Protein AF-A0A7C2IKL0-F1 (afdb_monomer)

pLDDT: mean 90.87, std 11.59, range [40.78, 97.94]

Sequence (110 aa):
MGITARGFAWQYFGGQRLDLFTTRAGEERTLLPLAERLLIEAERRAGLQLSSRVRLRVYPSVAAFRDATGEPGWVAASTAGGTIRLQPPEMLRSAGALEATLLHELVHAV

Structure (mmCIF, N/CA/C/O backbone):
data_AF-A0A7C2IKL0-F1
#
_entry.id   AF-A0A7C2IKL0-F1
#
loop_
_atom_site.group_PDB
_atom_site.id
_atom_site.type_symbol
_atom_site.label_atom_id
_atom_site.label_alt_id
_atom_site.label_comp_id
_atom_site.label_asym_id
_atom_site.label_entity_id
_atom_site.label_seq_id
_atom_site.pdbx_PDB_ins_code
_atom_site.Cartn_x
_atom_site.Cartn_y
_atom_site.Cartn_z
_atom_site.occupancy
_atom_site.B_iso_or_equiv
_atom_site.auth_seq_id
_atom_site.auth_comp_id
_atom_site.auth_asym_id
_atom_site.auth_atom_id
_atom_site.pdbx_PDB_model_num
ATOM 1 N N . MET A 1 1 ? 10.536 -22.440 0.672 1.00 42.66 1 MET A N 1
ATOM 2 C CA . MET A 1 1 ? 10.373 -21.272 -0.222 1.00 42.66 1 MET A CA 1
ATOM 3 C C . MET A 1 1 ? 9.061 -21.448 -0.975 1.00 42.66 1 MET A C 1
ATOM 5 O O . MET A 1 1 ? 8.989 -22.284 -1.863 1.00 42.66 1 MET A O 1
ATOM 9 N N . GLY A 1 2 ? 7.987 -20.805 -0.511 1.00 40.78 2 GLY A N 1
ATOM 10 C CA . GLY A 1 2 ? 6.623 -21.071 -0.979 1.00 40.78 2 GLY A CA 1
ATOM 11 C C . GLY A 1 2 ? 6.246 -20.207 -2.178 1.00 40.78 2 GLY A C 1
ATOM 12 O O . GLY A 1 2 ? 5.947 -19.027 -2.016 1.00 40.78 2 GLY A O 1
ATOM 13 N N . ILE A 1 3 ? 6.234 -20.805 -3.368 1.00 50.56 3 ILE A N 1
ATOM 14 C CA . ILE A 1 3 ? 5.625 -20.221 -4.565 1.00 50.56 3 ILE A CA 1
ATOM 15 C C . ILE A 1 3 ? 4.107 -20.264 -4.345 1.00 50.56 3 ILE A C 1
ATOM 17 O O . ILE A 1 3 ? 3.482 -21.300 -4.545 1.00 50.56 3 ILE A O 1
ATOM 21 N N . THR A 1 4 ? 3.499 -19.172 -3.878 1.00 46.53 4 THR A N 1
ATOM 22 C CA . THR A 1 4 ? 2.031 -19.080 -3.820 1.00 46.53 4 THR A CA 1
ATOM 23 C C . THR A 1 4 ? 1.516 -18.416 -5.093 1.00 46.53 4 THR A C 1
ATOM 25 O O . THR A 1 4 ? 1.921 -17.310 -5.441 1.00 46.53 4 THR A O 1
ATOM 28 N N . ALA A 1 5 ? 0.693 -19.183 -5.815 1.00 41.09 5 ALA A N 1
ATOM 29 C CA . ALA A 1 5 ? -0.153 -18.874 -6.969 1.00 41.09 5 ALA A CA 1
ATOM 30 C C . ALA A 1 5 ? -0.023 -17.464 -7.583 1.00 41.09 5 ALA A C 1
ATOM 32 O O . ALA A 1 5 ? -0.923 -16.638 -7.448 1.00 41.09 5 ALA A O 1
ATOM 33 N N . ARG A 1 6 ? 1.114 -17.229 -8.254 1.00 57.84 6 ARG A N 1
ATOM 34 C CA . ARG A 1 6 ? 1.382 -16.368 -9.430 1.00 57.84 6 ARG A CA 1
ATOM 35 C C . ARG A 1 6 ? 2.843 -15.936 -9.374 1.00 57.84 6 ARG A C 1
ATOM 37 O O . ARG A 1 6 ? 3.130 -14.867 -8.860 1.00 57.84 6 ARG A O 1
ATOM 44 N N . GLY A 1 7 ? 3.744 -16.808 -9.833 1.00 70.75 7 GLY A N 1
ATOM 45 C CA . GLY A 1 7 ? 5.060 -16.520 -10.441 1.00 70.75 7 GLY A CA 1
ATOM 46 C C . GLY A 1 7 ? 6.070 -15.547 -9.806 1.00 70.75 7 GLY A C 1
ATOM 47 O O . GLY A 1 7 ? 7.161 -15.409 -10.343 1.00 70.75 7 GLY A O 1
ATOM 48 N N . PHE A 1 8 ? 5.765 -14.863 -8.711 1.00 80.00 8 PHE A N 1
ATOM 49 C CA . PHE A 1 8 ? 6.575 -13.773 -8.188 1.00 80.00 8 PHE A CA 1
ATOM 50 C C . PHE A 1 8 ? 7.460 -14.267 -7.046 1.00 80.00 8 PHE A C 1
ATOM 52 O O . PHE A 1 8 ? 6.981 -14.875 -6.084 1.00 80.00 8 PHE A O 1
ATOM 59 N N . ALA A 1 9 ? 8.757 -13.971 -7.139 1.00 87.44 9 ALA A N 1
ATOM 60 C CA . ALA A 1 9 ? 9.731 -14.209 -6.080 1.00 87.44 9 ALA A CA 1
ATOM 61 C C . ALA A 1 9 ? 9.555 -13.167 -4.963 1.00 87.44 9 ALA A C 1
ATOM 63 O O . ALA A 1 9 ? 10.326 -12.216 -4.844 1.00 87.44 9 ALA A O 1
ATOM 64 N N . TRP A 1 10 ? 8.483 -13.319 -4.185 1.00 92.25 10 TRP A N 1
ATOM 65 C CA . TRP A 1 10 ? 8.177 -12.434 -3.067 1.00 92.25 10 TRP A CA 1
ATOM 66 C C . TRP A 1 10 ? 9.284 -12.475 -2.018 1.00 92.25 10 TRP A C 1
ATOM 68 O O . TRP A 1 10 ? 9.681 -13.536 -1.537 1.00 92.25 10 TRP A O 1
ATOM 78 N N . GLN A 1 11 ? 9.722 -11.292 -1.628 1.00 94.38 11 GLN A N 1
ATOM 79 C CA . GLN A 1 11 ? 10.598 -11.029 -0.505 1.00 94.38 11 GLN A CA 1
ATOM 80 C C . GLN A 1 11 ? 9.772 -10.401 0.612 1.00 94.38 11 GLN A C 1
ATOM 82 O O . GLN A 1 11 ? 8.859 -9.613 0.355 1.00 94.38 11 GLN A O 1
ATOM 87 N N . TYR A 1 12 ? 10.094 -10.778 1.843 1.00 95.19 12 TYR A N 1
ATOM 88 C CA . TYR A 1 12 ? 9.394 -10.353 3.046 1.00 95.19 12 TYR A CA 1
ATOM 89 C C . TYR A 1 12 ? 10.322 -9.522 3.929 1.00 95.19 12 TYR A C 1
ATOM 91 O O . TYR A 1 12 ? 11.451 -9.930 4.204 1.00 95.19 12 TYR A O 1
ATOM 99 N N . PHE A 1 13 ? 9.812 -8.394 4.415 1.00 95.81 13 PHE A N 1
ATOM 100 C CA . PHE A 1 13 ? 10.484 -7.542 5.386 1.00 95.81 13 PHE A CA 1
ATOM 101 C C . PHE A 1 13 ? 9.494 -7.171 6.491 1.00 95.81 13 PHE A C 1
ATOM 103 O O . PHE A 1 13 ? 8.498 -6.498 6.233 1.00 95.81 13 PHE A O 1
ATOM 110 N N . GLY A 1 14 ? 9.765 -7.609 7.719 1.00 95.38 14 GLY A N 1
ATOM 111 C CA . GLY A 1 14 ? 8.957 -7.246 8.882 1.00 95.38 14 GLY A CA 1
ATOM 112 C C . GLY A 1 14 ? 9.378 -5.895 9.461 1.00 95.38 14 GLY A C 1
ATOM 113 O O . GLY A 1 14 ? 10.570 -5.653 9.654 1.00 95.38 14 GLY A O 1
ATOM 114 N N . GLY A 1 15 ? 8.405 -5.032 9.740 1.00 93.25 15 GLY A N 1
ATOM 115 C CA . GLY A 1 15 ? 8.553 -3.816 10.541 1.00 93.25 15 GLY A CA 1
ATOM 116 C C . GLY A 1 15 ? 8.115 -4.016 11.996 1.00 93.25 15 GLY A C 1
ATOM 117 O O . GLY A 1 15 ? 7.925 -5.136 12.471 1.00 93.25 15 GLY A O 1
ATOM 118 N N . GLN A 1 16 ? 7.897 -2.926 12.717 1.00 92.44 16 GLN A N 1
ATOM 119 C CA . GLN A 1 16 ? 7.269 -2.912 14.035 1.00 92.44 16 GLN A CA 1
ATOM 120 C C . GLN A 1 16 ? 5.770 -3.202 13.968 1.00 92.44 16 GLN A C 1
ATOM 122 O O . GLN A 1 16 ? 5.283 -4.003 14.763 1.00 92.44 16 GLN A O 1
ATOM 127 N N . ARG A 1 17 ? 5.037 -2.591 13.028 1.00 94.69 17 ARG A N 1
ATOM 128 C CA . ARG A 1 17 ? 3.564 -2.732 12.914 1.00 94.69 17 ARG A CA 1
ATOM 129 C C . ARG A 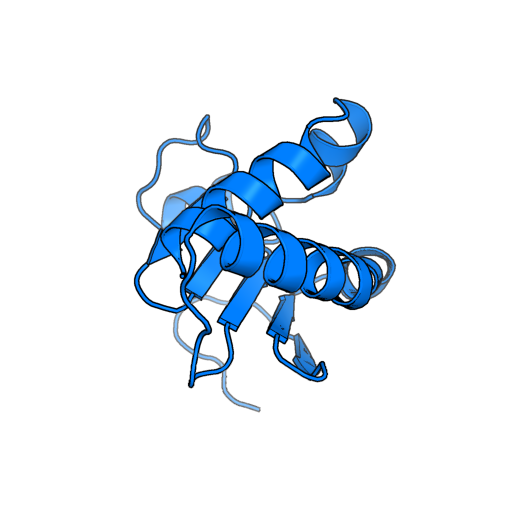1 17 ? 3.071 -3.039 11.503 1.00 94.69 17 ARG A C 1
ATOM 131 O O . ARG A 1 17 ? 1.905 -3.388 11.323 1.00 94.69 17 ARG A O 1
ATOM 138 N N . LEU A 1 18 ? 3.965 -2.949 10.525 1.00 95.81 18 LEU A N 1
ATOM 139 C CA . LEU A 1 18 ? 3.704 -3.253 9.127 1.00 95.81 18 LEU A CA 1
ATOM 140 C C . LEU A 1 18 ? 4.636 -4.347 8.619 1.00 95.81 18 LEU A C 1
ATOM 142 O O . LEU A 1 18 ? 5.798 -4.415 9.010 1.00 95.81 18 LEU A O 1
ATOM 146 N N . ASP A 1 19 ? 4.134 -5.162 7.702 1.00 96.81 19 ASP A N 1
ATOM 147 C CA . ASP A 1 19 ? 4.909 -6.161 6.973 1.00 96.81 19 ASP A CA 1
ATOM 148 C C . ASP A 1 19 ? 4.933 -5.819 5.487 1.00 96.81 19 ASP A C 1
ATOM 150 O O . ASP A 1 19 ? 3.879 -5.639 4.879 1.00 96.81 19 ASP A O 1
ATOM 154 N N . LEU A 1 20 ? 6.119 -5.770 4.884 1.00 97.06 20 LEU A N 1
ATOM 155 C CA . LEU A 1 20 ? 6.299 -5.498 3.461 1.00 97.06 20 LEU A CA 1
ATOM 156 C C . LEU A 1 20 ? 6.542 -6.792 2.683 1.00 97.06 20 LEU A C 1
ATOM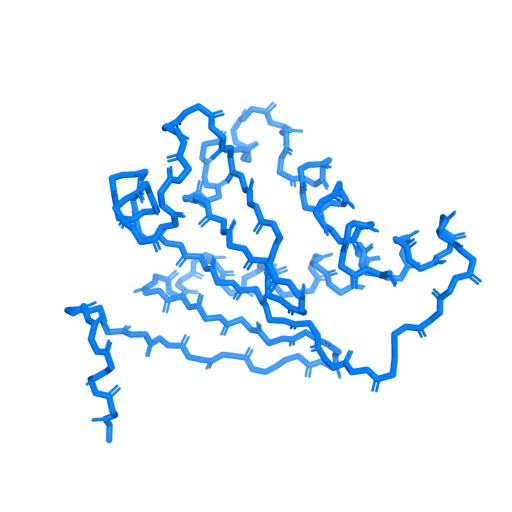 158 O O . LEU A 1 20 ? 7.438 -7.573 3.001 1.00 97.06 20 LEU A O 1
ATOM 162 N N . PHE A 1 21 ? 5.782 -6.959 1.605 1.00 96.62 21 PHE A N 1
ATOM 163 C CA . PHE A 1 21 ? 5.960 -7.982 0.583 1.00 96.62 21 PHE A CA 1
ATOM 164 C C . PHE A 1 21 ? 6.261 -7.296 -0.749 1.00 96.62 21 PHE A C 1
ATOM 166 O O . PHE A 1 21 ? 5.441 -6.535 -1.255 1.00 96.62 21 PHE A O 1
ATOM 173 N N . THR A 1 22 ? 7.422 -7.573 -1.329 1.00 95.06 22 THR A N 1
ATOM 174 C CA . THR A 1 22 ? 7.912 -6.935 -2.564 1.00 95.06 22 THR A CA 1
ATOM 175 C C . THR A 1 22 ? 8.683 -7.945 -3.409 1.00 95.06 22 THR A C 1
ATOM 177 O O . THR A 1 22 ? 9.197 -8.923 -2.879 1.00 95.06 22 THR A O 1
ATOM 180 N N . THR A 1 23 ? 8.801 -7.729 -4.717 1.00 91.06 23 THR A N 1
ATOM 181 C CA . THR A 1 23 ? 9.737 -8.475 -5.577 1.00 91.06 23 THR A CA 1
ATOM 182 C C . THR A 1 23 ? 11.020 -7.695 -5.900 1.00 91.06 23 THR A C 1
ATOM 184 O O . THR A 1 23 ? 11.930 -8.260 -6.501 1.00 91.06 23 THR A O 1
ATOM 187 N N . ARG A 1 24 ? 11.108 -6.406 -5.535 1.00 88.69 24 ARG A N 1
ATOM 188 C CA . ARG A 1 24 ? 12.219 -5.484 -5.843 1.00 88.69 24 ARG A CA 1
ATOM 189 C C . ARG A 1 24 ? 12.691 -4.755 -4.580 1.00 88.69 24 ARG A C 1
ATOM 191 O O . ARG A 1 24 ? 12.477 -3.560 -4.404 1.00 88.69 24 ARG A O 1
ATOM 198 N N . ALA A 1 25 ? 13.370 -5.470 -3.688 1.00 81.12 25 ALA A N 1
ATOM 199 C CA . ALA A 1 25 ? 13.703 -4.931 -2.370 1.00 81.12 25 ALA A CA 1
ATOM 200 C C . ALA A 1 25 ? 14.644 -3.718 -2.339 1.00 81.12 25 ALA A C 1
ATOM 202 O O . ALA A 1 25 ? 14.637 -3.020 -1.329 1.00 81.12 25 ALA A O 1
ATOM 203 N N . GLY A 1 26 ? 15.436 -3.470 -3.392 1.00 84.69 26 GLY A N 1
ATOM 204 C CA . GLY A 1 26 ? 16.477 -2.433 -3.406 1.00 84.69 26 GLY A CA 1
ATOM 205 C C . GLY A 1 26 ? 15.983 -1.081 -2.888 1.00 84.69 26 GLY A C 1
ATOM 206 O O . GLY A 1 26 ? 16.430 -0.619 -1.842 1.00 84.69 26 GLY A O 1
ATOM 207 N N . GLU A 1 27 ? 15.008 -0.489 -3.574 1.00 83.06 27 GLU A N 1
ATOM 208 C CA . GLU A 1 27 ? 14.401 0.777 -3.147 1.00 83.06 27 GLU A CA 1
ATOM 209 C C . GLU A 1 27 ? 13.123 0.568 -2.337 1.00 83.06 27 GLU A C 1
ATOM 211 O O . GLU A 1 27 ? 12.840 1.332 -1.414 1.00 83.06 27 GLU A O 1
ATOM 216 N N . GLU A 1 28 ? 12.340 -0.470 -2.641 1.00 91.62 28 GLU A N 1
ATOM 217 C CA . GLU A 1 28 ? 11.009 -0.641 -2.050 1.00 91.62 28 GLU A CA 1
ATOM 218 C C . GLU A 1 28 ? 11.066 -0.937 -0.547 1.00 91.62 28 GLU A C 1
ATOM 220 O O . GLU A 1 28 ? 10.127 -0.608 0.174 1.00 91.62 28 GLU A O 1
ATOM 225 N N . ARG A 1 29 ? 12.190 -1.453 -0.024 1.00 91.56 29 ARG A N 1
ATOM 226 C CA . ARG A 1 29 ? 12.383 -1.629 1.425 1.00 91.56 29 ARG A CA 1
ATOM 227 C C . ARG A 1 29 ? 12.301 -0.310 2.201 1.00 91.56 29 ARG A C 1
ATOM 229 O O . ARG A 1 29 ? 11.895 -0.314 3.361 1.00 91.56 29 ARG A O 1
ATOM 236 N N . THR A 1 30 ? 12.631 0.818 1.571 1.00 91.12 30 THR A N 1
ATOM 237 C CA . THR A 1 30 ? 12.529 2.152 2.193 1.00 91.12 30 THR A CA 1
ATOM 238 C C . THR A 1 30 ? 11.083 2.580 2.462 1.00 91.12 30 THR A C 1
ATOM 240 O O . THR A 1 30 ? 10.857 3.499 3.248 1.00 91.12 30 THR A O 1
ATOM 243 N N . LEU A 1 31 ? 10.094 1.890 1.878 1.00 93.75 31 LEU A N 1
ATOM 244 C CA . LEU A 1 31 ? 8.679 2.145 2.141 1.00 93.75 31 LEU A CA 1
ATOM 245 C C . LEU A 1 31 ? 8.260 1.764 3.557 1.00 93.75 31 LEU A C 1
ATOM 247 O O . LEU A 1 31 ? 7.320 2.361 4.064 1.00 93.75 31 LEU A O 1
ATOM 251 N N . LEU A 1 32 ? 8.932 0.803 4.201 1.00 94.69 32 LEU A N 1
ATOM 252 C CA . LEU A 1 32 ? 8.571 0.360 5.550 1.00 94.69 32 LEU A CA 1
ATOM 253 C C . LEU A 1 32 ? 8.559 1.506 6.574 1.00 94.69 32 LEU A C 1
ATOM 255 O O . LEU A 1 32 ? 7.491 1.781 7.116 1.00 94.69 32 LEU A O 1
ATOM 259 N N . PRO A 1 33 ? 9.676 2.222 6.822 1.00 95.56 33 PRO A N 1
ATOM 260 C CA . PRO A 1 33 ? 9.680 3.303 7.807 1.00 95.56 33 PRO A CA 1
ATOM 261 C C . PRO A 1 33 ? 8.716 4.438 7.440 1.00 95.56 33 PRO A C 1
ATOM 263 O O . PRO A 1 33 ? 8.146 5.072 8.324 1.00 95.56 33 PRO A O 1
ATOM 266 N N . LEU A 1 34 ? 8.498 4.698 6.146 1.00 95.94 34 LEU A N 1
ATOM 267 C CA . LEU A 1 34 ? 7.495 5.664 5.705 1.00 95.94 34 LEU A CA 1
ATOM 268 C C . LEU A 1 34 ? 6.077 5.200 6.069 1.00 95.94 34 LEU A C 1
ATOM 270 O O . LEU A 1 34 ? 5.340 5.949 6.707 1.00 95.94 34 LEU A O 1
ATOM 274 N N . ALA A 1 35 ? 5.710 3.975 5.696 1.00 97.00 35 ALA A N 1
ATOM 275 C CA . ALA A 1 35 ? 4.391 3.407 5.947 1.00 97.00 35 ALA A CA 1
ATOM 276 C C . ALA A 1 35 ? 4.084 3.328 7.448 1.00 97.00 35 ALA A C 1
ATOM 278 O O . ALA A 1 35 ? 2.954 3.581 7.846 1.00 97.00 35 ALA A O 1
ATOM 279 N N . GLU A 1 36 ? 5.078 3.049 8.295 1.00 96.81 36 GLU A N 1
ATOM 280 C CA . GLU A 1 36 ? 4.892 3.026 9.751 1.00 96.81 36 GLU A CA 1
ATOM 281 C C . GLU A 1 36 ? 4.562 4.395 10.331 1.00 96.81 36 GLU A C 1
ATOM 283 O O . GLU A 1 36 ? 3.651 4.511 11.152 1.00 96.81 36 GLU A O 1
ATOM 288 N N . ARG A 1 37 ? 5.238 5.451 9.866 1.00 97.44 37 ARG A N 1
ATOM 289 C CA . ARG A 1 37 ? 4.881 6.822 10.255 1.00 97.44 37 ARG A CA 1
ATOM 290 C C . ARG A 1 37 ? 3.473 7.181 9.787 1.00 97.44 37 ARG A C 1
ATOM 292 O O . ARG A 1 37 ? 2.719 7.789 10.540 1.00 97.44 37 ARG A O 1
ATOM 299 N N . LEU A 1 38 ? 3.115 6.792 8.563 1.00 97.88 38 LEU A N 1
ATOM 300 C CA . LEU A 1 38 ? 1.787 7.057 8.012 1.00 97.88 38 LEU A CA 1
ATOM 301 C C . LEU A 1 38 ? 0.689 6.251 8.713 1.00 97.88 38 LEU A C 1
ATOM 303 O O . LEU A 1 38 ? -0.423 6.751 8.823 1.00 97.88 38 LEU A O 1
ATOM 307 N N . LEU A 1 39 ? 0.981 5.053 9.229 1.00 97.50 39 LEU A N 1
ATOM 308 C CA . LEU A 1 39 ? 0.020 4.268 10.007 1.00 97.50 39 LEU A CA 1
ATOM 309 C C . LEU A 1 39 ? -0.356 4.995 11.299 1.00 97.50 39 LEU A C 1
ATOM 311 O O . LEU A 1 39 ? -1.534 5.096 11.615 1.00 97.50 39 LEU A O 1
ATOM 315 N N . ILE A 1 40 ? 0.625 5.559 12.007 1.00 97.12 40 ILE A N 1
ATOM 316 C CA . ILE A 1 40 ? 0.367 6.360 13.214 1.00 97.12 40 ILE A CA 1
ATOM 317 C C . ILE A 1 40 ? -0.540 7.555 12.880 1.00 97.12 40 ILE A C 1
ATOM 319 O O . ILE A 1 40 ? -1.476 7.859 13.619 1.00 97.12 40 ILE A O 1
ATOM 323 N N . GLU A 1 41 ? -0.295 8.222 11.751 1.00 97.94 41 GLU A N 1
ATOM 324 C CA . GLU A 1 41 ? -1.135 9.333 11.296 1.00 97.94 41 GLU A CA 1
ATOM 325 C C . GLU A 1 41 ? -2.541 8.875 10.874 1.00 97.94 41 GLU A C 1
ATOM 327 O O . GLU A 1 41 ? -3.517 9.560 11.179 1.00 97.94 41 GLU A O 1
ATOM 332 N N . ALA A 1 42 ? -2.670 7.724 10.210 1.00 97.56 42 ALA A N 1
ATOM 333 C CA . ALA A 1 42 ? -3.959 7.147 9.835 1.00 97.56 42 ALA A CA 1
ATOM 334 C C . ALA A 1 42 ? -4.810 6.828 11.072 1.00 97.56 42 ALA A C 1
ATOM 336 O O . ALA A 1 42 ? -5.963 7.245 11.150 1.00 97.56 42 ALA A O 1
ATOM 337 N N . GLU A 1 43 ? -4.214 6.188 12.077 1.00 97.19 43 GLU A N 1
ATOM 338 C CA . GLU A 1 43 ? -4.855 5.900 13.364 1.00 97.19 43 GLU A CA 1
ATOM 339 C C . GLU A 1 43 ? -5.300 7.167 14.085 1.00 97.19 43 GLU A C 1
ATOM 341 O O . GLU A 1 43 ? -6.427 7.258 14.574 1.00 97.19 43 GLU A O 1
ATOM 346 N N . ARG A 1 44 ? -4.445 8.194 14.087 1.00 97.31 44 ARG A N 1
ATOM 347 C CA . ARG A 1 44 ? -4.782 9.496 14.663 1.00 97.31 44 ARG A CA 1
ATOM 348 C C . ARG A 1 44 ? -5.981 10.140 13.960 1.00 97.31 44 ARG A C 1
ATOM 350 O O . ARG A 1 44 ? -6.792 10.775 14.628 1.00 97.31 44 ARG A O 1
ATOM 357 N N . ARG A 1 45 ? -6.096 10.001 12.634 1.00 96.81 45 ARG A N 1
ATOM 358 C CA . ARG A 1 45 ? -7.226 10.536 11.849 1.00 96.81 45 ARG A CA 1
ATOM 359 C C . ARG A 1 45 ? -8.510 9.744 12.056 1.00 96.81 45 ARG A C 1
ATOM 361 O O . ARG A 1 45 ? -9.572 10.353 12.130 1.00 96.81 45 ARG A O 1
ATOM 368 N N . ALA A 1 46 ? -8.409 8.422 12.139 1.00 94.38 46 ALA A N 1
ATOM 369 C CA . ALA A 1 46 ? -9.551 7.540 12.345 1.00 94.38 46 ALA A CA 1
ATOM 370 C C . ALA A 1 46 ? -10.042 7.533 13.804 1.00 94.38 46 ALA A C 1
ATOM 372 O O . ALA A 1 46 ? -11.191 7.187 14.064 1.00 94.38 46 ALA A O 1
ATOM 373 N N . GLY A 1 47 ? -9.185 7.901 14.763 1.00 96.00 47 GLY A N 1
ATOM 374 C CA . GLY A 1 47 ? -9.477 7.772 16.193 1.00 96.00 47 GLY A CA 1
ATOM 375 C C . GLY A 1 47 ? -9.486 6.317 16.678 1.00 96.00 47 GLY A C 1
ATOM 376 O O . GLY A 1 47 ? -10.027 6.031 17.744 1.00 96.00 47 GLY A O 1
ATOM 377 N N . LEU A 1 48 ? -8.899 5.402 15.902 1.00 94.06 48 LEU A N 1
ATOM 378 C CA . LEU A 1 48 ? -8.835 3.967 16.168 1.00 94.06 48 LEU A CA 1
ATOM 379 C C . LEU A 1 48 ? -7.383 3.501 16.097 1.00 94.06 48 LEU A C 1
ATOM 381 O O . LEU A 1 48 ? -6.595 4.025 15.315 1.00 94.06 48 LEU A O 1
ATOM 385 N N . GLN A 1 49 ? -7.033 2.506 16.910 1.00 94.12 49 GLN A N 1
ATOM 386 C CA . GLN A 1 49 ? -5.734 1.841 16.848 1.00 94.12 49 GLN A CA 1
ATOM 387 C C . GLN A 1 49 ? -5.912 0.403 16.384 1.00 94.12 49 GLN A C 1
ATOM 389 O O . GLN A 1 49 ? -6.707 -0.348 16.954 1.00 94.12 49 GLN A O 1
ATOM 394 N N . LEU A 1 50 ? -5.130 -0.003 15.389 1.00 91.00 50 LEU A N 1
ATOM 395 C CA . LEU A 1 50 ? -5.145 -1.374 14.909 1.00 91.00 50 LEU A CA 1
ATOM 396 C C . LEU A 1 50 ? -4.460 -2.307 15.905 1.00 91.00 50 LEU A C 1
ATOM 398 O O . LEU A 1 50 ? -3.298 -2.119 16.281 1.00 91.00 50 LEU A O 1
ATOM 402 N N . SER A 1 51 ? -5.173 -3.371 16.274 1.00 87.56 51 SER A N 1
ATOM 403 C CA . SER A 1 51 ? -4.651 -4.477 17.083 1.00 87.56 51 SER A CA 1
ATOM 404 C C . SER A 1 51 ? -3.861 -5.499 16.258 1.00 87.56 51 SER A C 1
ATOM 406 O O . SER A 1 51 ? -3.097 -6.288 16.815 1.00 87.56 51 SER A O 1
ATOM 408 N N . SER A 1 52 ? -4.012 -5.480 14.930 1.00 91.69 52 SER A N 1
ATOM 409 C CA . SER A 1 52 ? -3.315 -6.359 13.990 1.00 91.69 52 SER A CA 1
ATOM 410 C C . SER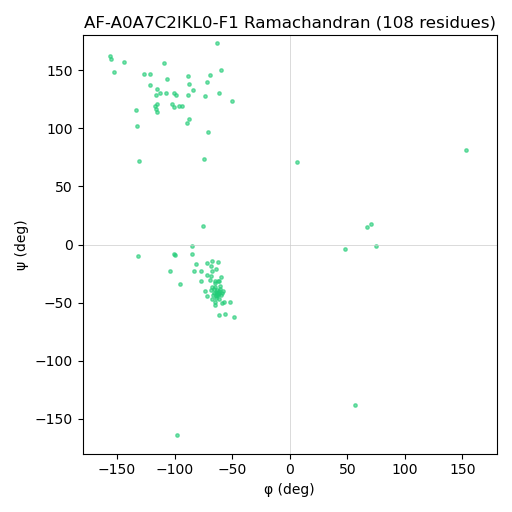 A 1 52 ? -2.275 -5.618 13.153 1.00 91.69 52 SER A C 1
ATOM 412 O O . SER A 1 52 ? -2.383 -4.419 12.909 1.00 91.69 52 SER A O 1
ATOM 414 N N . ARG A 1 53 ? -1.285 -6.361 12.648 1.00 95.12 53 ARG A N 1
ATOM 415 C CA . ARG A 1 53 ? -0.285 -5.835 11.709 1.00 95.12 53 ARG A CA 1
ATOM 416 C C . ARG A 1 53 ? -0.906 -5.592 10.336 1.00 95.12 53 ARG A C 1
ATOM 418 O O . ARG A 1 53 ? -1.656 -6.438 9.847 1.00 95.12 53 ARG A O 1
ATOM 425 N N . VAL A 1 54 ? -0.531 -4.491 9.693 1.00 96.75 54 VAL A N 1
ATOM 426 C CA . VAL A 1 54 ? -0.920 -4.209 8.303 1.00 96.75 54 VAL A CA 1
ATOM 427 C C . VAL A 1 54 ? 0.089 -4.843 7.351 1.00 96.75 54 VAL A C 1
ATOM 429 O O . VAL A 1 54 ? 1.299 -4.781 7.563 1.00 96.75 54 VAL A O 1
ATOM 432 N N . ARG A 1 55 ? -0.393 -5.446 6.268 1.00 97.75 55 ARG A N 1
ATOM 433 C CA . ARG A 1 55 ? 0.441 -5.998 5.202 1.00 97.75 55 ARG A CA 1
ATOM 434 C C . ARG A 1 55 ? 0.482 -5.040 4.020 1.00 97.75 55 ARG A C 1
ATOM 436 O O . ARG A 1 55 ? -0.536 -4.832 3.378 1.00 97.75 55 ARG A O 1
ATOM 443 N N . LEU A 1 56 ? 1.656 -4.531 3.676 1.00 97.62 56 LEU A N 1
ATOM 444 C CA . LEU A 1 56 ? 1.892 -3.786 2.446 1.00 97.62 56 LEU A CA 1
ATOM 445 C C . LEU A 1 56 ? 2.459 -4.724 1.377 1.00 97.62 56 LEU A C 1
ATOM 447 O O . LEU A 1 56 ? 3.529 -5.302 1.550 1.00 97.62 56 LEU A O 1
ATOM 451 N N . ARG A 1 57 ? 1.757 -4.879 0.257 1.00 97.06 57 ARG A N 1
ATOM 452 C CA . ARG A 1 57 ? 2.187 -5.692 -0.883 1.00 97.06 57 ARG A CA 1
ATOM 453 C C . ARG A 1 57 ? 2.424 -4.814 -2.102 1.00 97.06 57 ARG A C 1
ATOM 455 O O . ARG A 1 57 ? 1.476 -4.263 -2.649 1.00 97.06 57 ARG A O 1
ATOM 462 N N . VAL A 1 58 ? 3.673 -4.726 -2.539 1.00 96.56 58 VAL A N 1
ATOM 463 C CA . VAL A 1 58 ? 4.093 -3.911 -3.682 1.00 96.56 58 VAL A CA 1
ATOM 464 C C . VAL A 1 58 ? 4.302 -4.807 -4.893 1.00 96.56 58 VAL A C 1
ATOM 466 O O . VAL A 1 58 ? 5.089 -5.755 -4.857 1.00 96.56 58 VAL A O 1
ATOM 469 N N . TYR A 1 59 ? 3.557 -4.535 -5.958 1.00 94.25 59 TYR A N 1
ATOM 470 C CA . TYR A 1 59 ? 3.606 -5.318 -7.186 1.00 94.25 59 TYR A CA 1
ATOM 471 C C . TYR A 1 59 ? 4.682 -4.782 -8.140 1.00 94.25 59 TYR A C 1
ATOM 473 O O . TYR A 1 59 ? 4.860 -3.569 -8.236 1.00 94.25 59 TYR A O 1
ATOM 481 N N . PRO A 1 60 ? 5.366 -5.656 -8.905 1.00 92.44 60 PRO A N 1
ATOM 482 C CA . PRO A 1 60 ? 6.455 -5.246 -9.799 1.00 92.44 60 PRO A CA 1
ATOM 483 C C . PRO A 1 60 ? 6.008 -4.406 -10.998 1.00 92.44 60 PRO A C 1
ATOM 485 O O . PRO A 1 60 ? 6.841 -3.783 -11.651 1.00 92.44 60 PRO A O 1
ATOM 488 N N . SER A 1 61 ? 4.718 -4.426 -11.343 1.00 91.81 61 SER A N 1
ATOM 489 C CA . SER A 1 61 ? 4.168 -3.683 -12.477 1.00 91.81 61 SER A CA 1
ATOM 490 C C . SER A 1 61 ? 2.681 -3.381 -12.292 1.00 91.81 61 SER A C 1
ATOM 492 O O . SER A 1 61 ? 1.983 -4.067 -11.541 1.00 91.81 61 SER A O 1
ATOM 494 N N . VAL A 1 62 ? 2.183 -2.384 -13.029 1.00 92.00 62 VAL A N 1
ATOM 495 C CA . VAL A 1 62 ? 0.748 -2.050 -13.105 1.00 92.00 62 VAL A CA 1
ATOM 496 C C . VAL A 1 62 ? -0.073 -3.245 -13.594 1.00 92.00 62 VAL A C 1
ATOM 498 O O . VAL A 1 62 ? -1.139 -3.527 -13.055 1.00 92.00 62 VAL A O 1
ATOM 501 N N . ALA A 1 63 ? 0.444 -3.991 -14.577 1.00 92.00 63 ALA A N 1
ATOM 502 C CA . ALA A 1 63 ? -0.207 -5.196 -15.083 1.00 92.00 63 ALA A CA 1
ATOM 503 C C . ALA A 1 63 ? -0.292 -6.285 -14.004 1.00 92.00 63 ALA A C 1
ATOM 505 O O . ALA A 1 63 ? -1.366 -6.828 -13.778 1.00 92.00 63 ALA A O 1
ATOM 506 N N . ALA A 1 64 ? 0.799 -6.544 -13.273 1.00 92.06 64 ALA A N 1
ATOM 507 C CA . ALA A 1 64 ? 0.806 -7.521 -12.185 1.00 92.06 64 ALA A CA 1
ATOM 508 C C . ALA A 1 64 ? -0.172 -7.146 -11.063 1.00 92.06 64 ALA A C 1
ATOM 510 O O . ALA A 1 64 ? -0.843 -8.026 -10.525 1.00 92.06 64 ALA A O 1
ATOM 511 N N . PHE A 1 65 ? -0.257 -5.854 -10.729 1.00 93.44 65 PHE A N 1
ATOM 512 C CA . PHE A 1 65 ? -1.243 -5.329 -9.791 1.00 93.44 65 PHE A CA 1
ATOM 513 C C . PHE A 1 65 ? -2.665 -5.578 -10.300 1.00 93.44 65 PHE A C 1
ATOM 515 O O . PHE A 1 65 ? -3.397 -6.327 -9.662 1.00 93.44 65 PHE A O 1
ATOM 522 N N . ARG A 1 66 ? -3.019 -5.039 -11.475 1.00 93.31 66 ARG A N 1
ATOM 523 C CA . ARG A 1 66 ? -4.348 -5.174 -12.095 1.00 93.31 66 ARG A CA 1
ATOM 524 C C . ARG A 1 66 ? -4.782 -6.631 -12.171 1.00 93.31 66 ARG A C 1
ATOM 526 O O . ARG A 1 66 ? -5.881 -6.978 -11.757 1.00 93.31 66 ARG A O 1
ATOM 533 N N . ASP A 1 67 ? -3.906 -7.496 -12.672 1.00 91.75 67 ASP A N 1
ATOM 534 C CA . ASP A 1 67 ? -4.222 -8.906 -12.842 1.00 91.75 67 ASP A CA 1
ATOM 535 C C . ASP A 1 67 ? -4.486 -9.563 -11.475 1.00 91.75 67 ASP A C 1
ATOM 537 O O . ASP A 1 67 ? -5.380 -10.403 -11.358 1.00 91.75 67 ASP A O 1
ATOM 541 N N . ALA A 1 68 ? -3.720 -9.208 -10.432 1.00 90.81 68 ALA A N 1
ATOM 542 C CA . ALA A 1 68 ? -3.825 -9.762 -9.076 1.00 90.81 68 ALA A CA 1
ATOM 543 C C . ALA A 1 68 ? -4.981 -9.227 -8.237 1.00 90.81 68 ALA A C 1
ATOM 545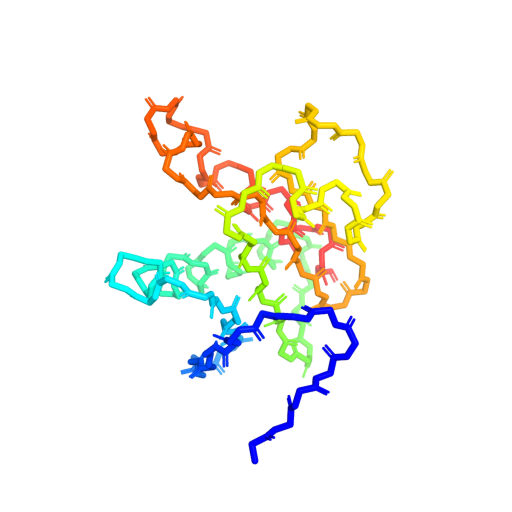 O O . ALA A 1 68 ? -5.471 -9.957 -7.375 1.00 90.81 68 ALA A O 1
ATOM 546 N N . THR A 1 69 ? -5.385 -7.981 -8.445 1.00 91.44 69 THR A N 1
ATOM 547 C CA . THR A 1 69 ? -6.399 -7.323 -7.619 1.00 91.44 69 THR A CA 1
ATOM 548 C C . THR A 1 69 ? -7.751 -7.222 -8.312 1.00 91.44 69 THR A C 1
ATOM 550 O O . THR A 1 69 ? -8.759 -7.121 -7.621 1.00 91.44 69 THR A O 1
ATOM 553 N N . GLY A 1 70 ? -7.781 -7.273 -9.647 1.00 92.69 70 GLY A N 1
ATOM 554 C CA . GLY A 1 70 ? -8.956 -6.932 -10.449 1.00 92.69 70 GLY A CA 1
ATOM 555 C C . GLY A 1 70 ? -9.213 -5.425 -10.537 1.00 92.69 70 GLY A C 1
ATOM 556 O O . GLY A 1 70 ? -10.145 -5.012 -11.222 1.00 92.69 70 GLY A O 1
ATOM 557 N N . GLU A 1 71 ? -8.392 -4.607 -9.873 1.00 92.75 71 GLU A N 1
ATOM 558 C CA . GLU A 1 71 ? -8.519 -3.153 -9.894 1.00 92.75 71 GLU A CA 1
ATOM 559 C C . GLU A 1 71 ? -8.150 -2.600 -11.271 1.00 92.75 71 GLU A C 1
ATOM 561 O O . GLU A 1 71 ? -7.219 -3.103 -11.909 1.00 92.75 71 GLU A O 1
ATOM 566 N N . PRO A 1 72 ? -8.802 -1.525 -11.733 1.00 88.56 72 PRO A N 1
ATOM 567 C CA . PRO A 1 72 ? -8.395 -0.846 -12.951 1.00 88.56 72 PRO A CA 1
ATOM 568 C C . PRO A 1 72 ? -6.957 -0.314 -12.883 1.00 88.56 72 PRO A C 1
ATOM 570 O O . PRO A 1 72 ? 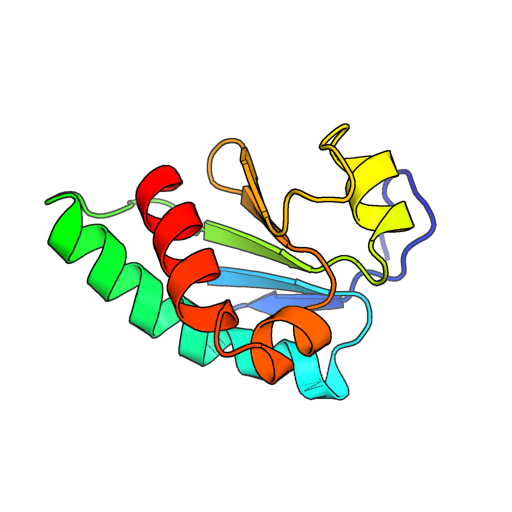-6.476 0.108 -11.835 1.00 88.56 72 PRO A O 1
ATOM 573 N N . GLY A 1 73 ? -6.274 -0.236 -14.030 1.00 79.44 73 GLY A N 1
ATOM 574 C CA . GLY A 1 73 ? -4.875 0.217 -14.091 1.00 79.44 73 GLY A CA 1
ATOM 575 C C . GLY A 1 73 ? -4.633 1.664 -13.633 1.00 79.44 73 GLY A C 1
ATOM 576 O O . GLY A 1 73 ? -3.492 2.024 -13.361 1.00 79.44 73 GLY A O 1
ATOM 577 N N . TRP A 1 74 ? -5.685 2.483 -13.518 1.00 83.56 74 TRP A N 1
ATOM 578 C CA . TRP A 1 74 ? -5.614 3.850 -12.987 1.00 83.56 74 TRP A CA 1
ATOM 579 C C . TRP A 1 74 ? -5.697 3.926 -11.452 1.00 83.56 74 TRP A C 1
ATOM 581 O O . TRP A 1 74 ? -5.493 4.998 -10.888 1.00 83.56 74 TRP A O 1
ATOM 591 N N . VAL A 1 75 ? -5.991 2.816 -10.768 1.00 89.38 75 VAL A N 1
ATOM 592 C CA . VAL A 1 75 ? -6.043 2.744 -9.302 1.00 89.38 75 VAL A CA 1
ATOM 593 C C . VAL A 1 75 ? -4.651 2.438 -8.759 1.00 89.38 75 VAL A C 1
ATOM 595 O O . VAL A 1 75 ? -4.156 1.324 -8.893 1.00 89.38 75 VAL A O 1
ATOM 598 N N . ALA A 1 76 ? -4.010 3.426 -8.140 1.00 92.06 76 ALA A N 1
ATOM 599 C CA . ALA A 1 76 ? -2.631 3.332 -7.657 1.00 92.06 76 ALA A CA 1
ATOM 600 C C . ALA A 1 76 ? -2.423 2.308 -6.526 1.00 92.06 76 ALA A C 1
ATOM 602 O O . ALA A 1 76 ? -1.341 1.725 -6.392 1.00 92.06 76 ALA A O 1
ATOM 603 N N . ALA A 1 77 ? -3.447 2.111 -5.703 1.00 95.94 77 ALA A N 1
ATOM 604 C CA . ALA A 1 77 ? -3.417 1.239 -4.546 1.00 95.94 77 ALA A CA 1
ATOM 605 C C . ALA A 1 77 ? -4.833 0.777 -4.192 1.00 95.94 77 ALA A C 1
ATOM 607 O O . ALA A 1 77 ? -5.807 1.360 -4.651 1.00 95.94 77 ALA A O 1
ATOM 608 N N . SER A 1 78 ? -4.948 -0.290 -3.411 1.00 96.19 78 SER A N 1
ATOM 609 C CA . SER A 1 78 ? -6.232 -0.722 -2.858 1.00 96.19 78 SER A CA 1
ATOM 610 C C . SER A 1 78 ? -6.046 -1.471 -1.548 1.00 96.19 78 SER A C 1
ATOM 612 O O . SER A 1 78 ? -5.084 -2.232 -1.378 1.00 96.19 78 SER A O 1
ATOM 614 N N . THR A 1 79 ? -7.030 -1.350 -0.671 1.00 96.62 79 THR A N 1
ATOM 615 C CA . THR A 1 79 ? -7.056 -2.030 0.623 1.00 96.62 79 THR A CA 1
ATOM 616 C C . THR A 1 79 ? -8.086 -3.155 0.625 1.00 96.62 79 THR A C 1
ATOM 618 O O . THR A 1 79 ? -9.230 -2.977 0.219 1.00 96.62 79 THR A O 1
ATOM 621 N N . ALA A 1 80 ? -7.672 -4.343 1.068 1.00 93.62 80 ALA A N 1
ATOM 622 C CA . ALA A 1 80 ? -8.542 -5.502 1.260 1.00 93.62 80 ALA A CA 1
ATOM 623 C C . ALA A 1 80 ? -8.264 -6.136 2.628 1.00 93.62 80 ALA A C 1
ATOM 625 O O . ALA A 1 80 ? -7.262 -6.836 2.819 1.00 93.62 80 ALA A O 1
ATOM 626 N N . GLY A 1 81 ? -9.148 -5.864 3.593 1.00 91.25 81 GLY A N 1
ATOM 627 C CA . GLY A 1 81 ? -8.898 -6.159 5.005 1.00 91.25 81 GLY A CA 1
ATOM 628 C C . GLY A 1 81 ? -7.611 -5.475 5.478 1.00 91.25 81 GLY A C 1
ATOM 629 O O . GLY A 1 81 ? -7.305 -4.366 5.059 1.00 91.25 81 GLY A O 1
ATOM 630 N N . GLY A 1 82 ? -6.789 -6.168 6.267 1.00 93.56 82 GLY A N 1
ATOM 631 C CA . GLY A 1 82 ? -5.488 -5.651 6.718 1.00 93.56 82 GLY A CA 1
ATOM 632 C C . GLY A 1 82 ? -4.373 -5.660 5.660 1.00 93.56 82 GLY A C 1
ATOM 633 O O . GLY A 1 82 ? -3.202 -5.606 6.031 1.00 93.56 82 GLY A O 1
ATOM 634 N N . THR A 1 83 ? -4.684 -5.813 4.365 1.00 96.94 83 THR A N 1
ATOM 635 C CA . THR A 1 83 ? -3.682 -5.832 3.284 1.00 96.94 83 THR A CA 1
ATOM 636 C C . THR A 1 83 ? -3.857 -4.653 2.334 1.00 96.94 83 THR A C 1
ATOM 638 O O . THR A 1 83 ? -4.832 -4.588 1.589 1.00 96.94 83 THR A O 1
ATOM 641 N N . ILE A 1 84 ? -2.847 -3.791 2.288 1.00 97.62 84 ILE A N 1
ATOM 642 C CA . ILE A 1 84 ? -2.679 -2.737 1.291 1.00 97.62 84 ILE A CA 1
ATOM 643 C C . ILE A 1 84 ? -1.911 -3.316 0.105 1.00 97.62 84 ILE A C 1
ATOM 645 O O . ILE A 1 84 ? -0.848 -3.919 0.260 1.00 97.62 84 ILE A O 1
ATOM 649 N N . ARG A 1 85 ? -2.447 -3.139 -1.097 1.00 96.88 85 ARG A N 1
ATOM 650 C CA . ARG A 1 85 ? -1.888 -3.615 -2.366 1.00 96.88 85 ARG A CA 1
ATOM 651 C C . ARG A 1 85 ? -1.527 -2.384 -3.185 1.00 96.88 85 ARG A C 1
ATOM 653 O O . ARG A 1 85 ? -2.400 -1.571 -3.453 1.00 96.88 85 ARG A O 1
ATOM 660 N N . LEU A 1 86 ? -0.264 -2.243 -3.565 1.00 96.62 86 LEU A N 1
ATOM 661 C CA . LEU A 1 86 ? 0.282 -1.039 -4.191 1.00 96.62 86 LEU A CA 1
ATOM 662 C C . LEU A 1 86 ? 0.880 -1.376 -5.562 1.00 96.62 86 LEU A C 1
ATOM 664 O O . LEU A 1 86 ? 1.583 -2.381 -5.710 1.00 96.62 86 LEU A O 1
ATOM 668 N N . GLN A 1 87 ? 0.628 -0.523 -6.553 1.00 94.75 87 GLN A N 1
ATOM 669 C CA . GLN A 1 87 ? 1.386 -0.499 -7.806 1.00 94.75 87 GLN A CA 1
ATOM 670 C C . GLN A 1 87 ? 2.878 -0.148 -7.559 1.00 94.75 87 GLN A C 1
ATOM 672 O O . GLN A 1 87 ? 3.257 0.190 -6.438 1.00 94.75 87 GLN A O 1
ATOM 677 N N . PRO A 1 88 ? 3.765 -0.205 -8.569 1.00 94.19 88 PRO A N 1
ATOM 678 C CA . PRO A 1 88 ? 5.136 0.288 -8.426 1.00 94.19 88 PRO A CA 1
ATOM 679 C C . PRO A 1 88 ? 5.200 1.716 -7.838 1.00 94.19 88 PRO A C 1
ATOM 681 O O . PRO A 1 88 ? 4.599 2.639 -8.401 1.00 94.19 88 PRO A O 1
ATOM 684 N N . PRO A 1 89 ? 5.912 1.938 -6.716 1.00 93.75 89 PRO A N 1
ATOM 685 C CA . PRO A 1 89 ? 5.890 3.211 -5.995 1.00 93.75 89 PRO A CA 1
ATOM 686 C C . PRO A 1 89 ? 6.631 4.330 -6.729 1.00 93.75 89 PRO A C 1
ATOM 688 O O . PRO A 1 89 ? 6.466 5.495 -6.376 1.00 93.75 89 PRO A O 1
ATOM 691 N N . GLU A 1 90 ? 7.461 4.007 -7.723 1.00 91.81 90 GLU A N 1
ATOM 692 C CA . GLU A 1 90 ? 8.303 4.976 -8.423 1.00 91.81 90 GLU A CA 1
ATOM 693 C C . GLU A 1 90 ? 7.462 6.026 -9.143 1.00 91.81 90 GLU A C 1
ATOM 695 O O . GLU A 1 90 ? 7.728 7.217 -9.009 1.00 91.81 90 GLU A O 1
ATOM 700 N N . MET A 1 91 ? 6.391 5.602 -9.822 1.00 87.75 91 MET A N 1
ATOM 701 C CA . MET A 1 91 ? 5.494 6.521 -10.525 1.00 87.75 91 MET A CA 1
ATOM 702 C C . MET A 1 91 ? 4.805 7.484 -9.548 1.00 8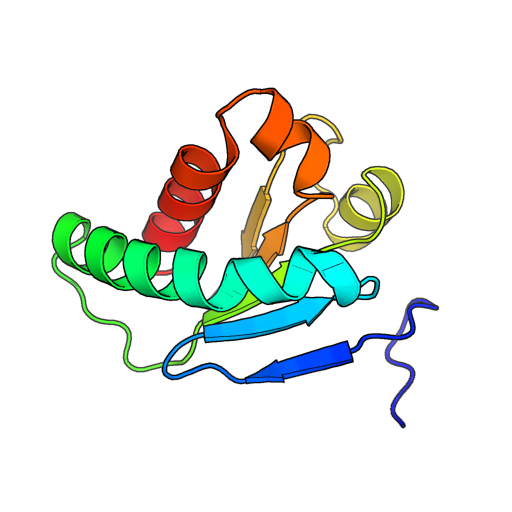7.75 91 MET A C 1
ATOM 704 O O . MET A 1 91 ? 4.753 8.689 -9.792 1.00 87.75 91 MET A O 1
ATOM 708 N N . LEU A 1 92 ? 4.338 6.970 -8.405 1.00 91.88 92 LEU A N 1
ATOM 709 C CA . LEU A 1 92 ? 3.709 7.782 -7.362 1.00 91.88 92 LEU A CA 1
ATOM 710 C C . LEU A 1 92 ? 4.702 8.733 -6.698 1.00 91.88 92 LEU A C 1
ATOM 712 O O . LEU A 1 92 ? 4.342 9.857 -6.354 1.00 91.88 92 LEU A O 1
ATOM 716 N N . ARG A 1 93 ? 5.951 8.298 -6.518 1.00 93.25 93 ARG A N 1
ATOM 717 C CA . ARG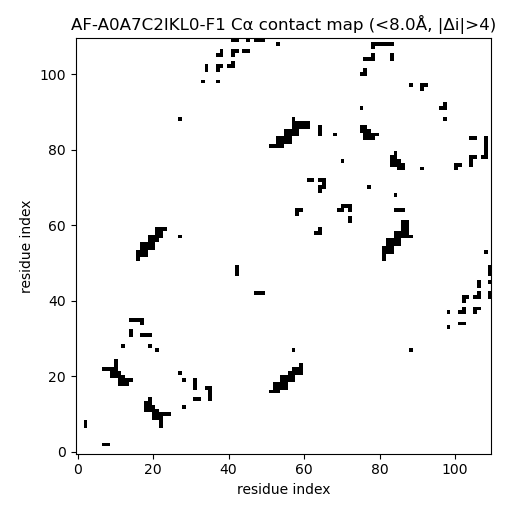 A 1 93 ? 7.015 9.120 -5.942 1.00 93.25 93 ARG A CA 1
ATOM 718 C C . ARG A 1 93 ? 7.377 10.272 -6.872 1.00 93.25 93 ARG A C 1
ATOM 720 O O . ARG A 1 93 ? 7.426 11.407 -6.414 1.00 93.25 93 ARG A O 1
ATOM 727 N N . SER A 1 94 ? 7.558 10.003 -8.165 1.00 91.88 94 SER A N 1
ATOM 728 C CA . SER A 1 94 ? 7.831 11.035 -9.173 1.00 91.88 94 SER A CA 1
ATOM 729 C C . SER A 1 94 ? 6.694 12.052 -9.301 1.00 91.88 94 SER A C 1
ATOM 731 O O . SER A 1 94 ? 6.960 13.220 -9.562 1.00 91.88 94 SER A O 1
ATOM 733 N N . ALA A 1 95 ? 5.446 11.634 -9.076 1.00 91.69 95 ALA A N 1
ATOM 734 C CA . ALA A 1 95 ? 4.278 12.514 -9.071 1.00 91.69 95 ALA A CA 1
ATOM 735 C C . ALA A 1 95 ? 4.014 13.214 -7.719 1.00 91.69 95 ALA A C 1
ATOM 737 O O . ALA A 1 95 ? 3.041 13.953 -7.603 1.00 91.69 95 ALA A O 1
ATOM 738 N N . GLY A 1 96 ? 4.817 12.959 -6.675 1.00 94.38 96 GLY A N 1
ATOM 739 C CA . GLY A 1 96 ? 4.579 13.490 -5.324 1.00 94.38 96 GLY A CA 1
ATOM 740 C C . GLY A 1 96 ? 3.325 12.933 -4.628 1.00 94.38 96 GLY A C 1
ATOM 741 O O . GLY A 1 96 ? 2.880 13.483 -3.626 1.00 94.38 96 GLY A O 1
ATOM 742 N N . ALA A 1 97 ? 2.748 11.842 -5.139 1.00 94.62 97 ALA A N 1
ATOM 743 C CA . ALA A 1 97 ? 1.470 11.280 -4.698 1.00 94.62 97 ALA A CA 1
ATOM 744 C C . ALA A 1 97 ? 1.609 10.075 -3.749 1.00 94.62 97 ALA A C 1
ATOM 746 O O . ALA A 1 97 ? 0.610 9.611 -3.197 1.00 94.62 97 ALA A O 1
ATOM 747 N N . LEU A 1 98 ? 2.824 9.547 -3.555 1.00 95.94 98 LEU A N 1
ATOM 748 C CA . LEU A 1 98 ? 3.057 8.306 -2.804 1.00 95.94 98 LEU A CA 1
ATOM 749 C C . LEU A 1 98 ? 2.553 8.371 -1.358 1.00 95.94 98 LEU A C 1
ATOM 751 O O . LEU A 1 98 ? 1.825 7.480 -0.930 1.00 95.94 98 LEU A O 1
ATOM 755 N N . GLU A 1 99 ? 2.924 9.411 -0.609 1.00 97.00 99 GLU A N 1
ATOM 756 C CA . GLU A 1 99 ? 2.551 9.523 0.807 1.00 97.00 99 GLU A CA 1
ATOM 757 C C . GLU A 1 99 ? 1.045 9.716 0.983 1.00 97.00 99 GLU A C 1
ATOM 759 O O . GLU A 1 99 ? 0.435 9.049 1.813 1.00 97.00 99 GLU A O 1
ATOM 764 N N . ALA A 1 100 ? 0.435 10.571 0.157 1.00 96.94 100 ALA A N 1
ATOM 765 C CA . ALA A 1 100 ? -1.006 10.797 0.172 1.00 96.94 100 ALA A CA 1
ATOM 766 C C . ALA A 1 100 ? -1.788 9.518 -0.172 1.00 96.94 100 ALA A C 1
ATOM 768 O O . ALA A 1 100 ? -2.767 9.204 0.502 1.00 96.94 100 ALA A O 1
ATOM 769 N N . THR A 1 101 ? -1.324 8.756 -1.169 1.00 96.81 101 THR A N 1
ATOM 770 C CA . THR A 1 101 ? -1.930 7.473 -1.563 1.00 96.81 101 THR A CA 1
ATOM 771 C C . THR A 1 101 ? -1.810 6.445 -0.442 1.00 96.81 101 THR A C 1
ATOM 773 O O . THR A 1 101 ? -2.800 5.838 -0.053 1.00 96.81 101 THR A O 1
ATOM 776 N N . LEU A 1 102 ? -0.614 6.26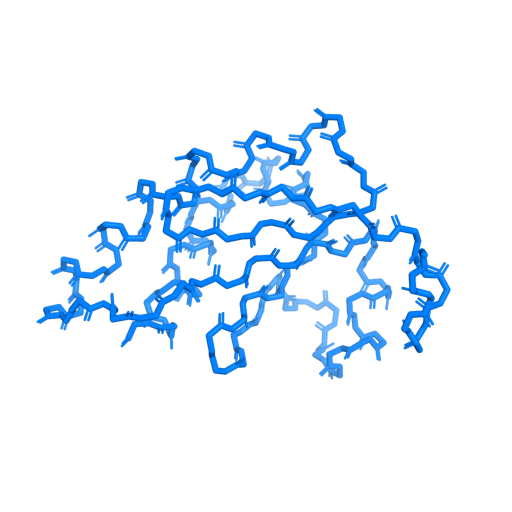7 0.126 1.00 97.19 102 LEU A N 1
ATOM 777 C CA . LEU A 1 102 ? -0.414 5.325 1.229 1.00 97.19 102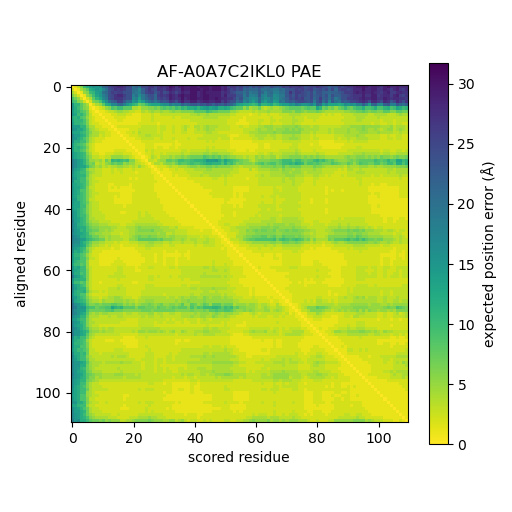 LEU A CA 1
ATOM 778 C C . LEU A 1 102 ? -1.245 5.696 2.455 1.00 97.19 102 LEU A C 1
ATOM 780 O O . LEU A 1 102 ? -1.825 4.814 3.076 1.00 97.19 102 LEU A O 1
ATOM 784 N N . LEU A 1 103 ? -1.320 6.982 2.797 1.00 97.81 103 LEU A N 1
ATOM 785 C CA . LEU A 1 103 ? -2.129 7.441 3.918 1.00 97.81 103 LEU A CA 1
ATOM 786 C C . LEU A 1 103 ? -3.620 7.179 3.687 1.00 97.81 103 LEU A C 1
ATOM 788 O O . LEU A 1 103 ? -4.301 6.750 4.612 1.00 97.81 103 LEU A O 1
ATOM 792 N N . HIS A 1 104 ? -4.115 7.407 2.469 1.00 97.06 104 HIS A N 1
ATOM 793 C CA . HIS A 1 104 ? -5.493 7.093 2.091 1.00 97.06 104 HIS A CA 1
ATOM 794 C C . HIS A 1 104 ? -5.813 5.607 2.311 1.00 97.06 104 HIS A C 1
ATOM 796 O O . HIS A 1 104 ? -6.773 5.280 3.003 1.00 97.06 104 HIS A O 1
ATOM 802 N N . GLU A 1 105 ? -4.960 4.708 1.816 1.00 97.69 105 GLU A N 1
ATOM 803 C CA . GLU A 1 105 ? -5.138 3.265 2.013 1.00 97.69 105 GLU A CA 1
ATOM 804 C C . GLU A 1 105 ? -5.000 2.838 3.477 1.00 97.69 105 GLU A C 1
ATOM 806 O O . GLU A 1 105 ? -5.741 1.986 3.958 1.00 97.69 105 GLU A O 1
ATOM 811 N N . LEU A 1 106 ? -4.076 3.443 4.224 1.00 97.00 106 LEU A N 1
ATOM 812 C CA . LEU A 1 106 ? -3.917 3.155 5.647 1.00 97.00 106 LEU A CA 1
ATOM 813 C C . LEU A 1 106 ? -5.145 3.577 6.450 1.00 97.00 106 LEU A C 1
ATOM 815 O O . LEU A 1 106 ? -5.533 2.851 7.354 1.00 97.00 106 LEU A O 1
ATOM 819 N N . VAL A 1 107 ? -5.790 4.693 6.101 1.00 96.56 107 VAL A N 1
ATOM 820 C CA . VAL A 1 107 ? -7.067 5.088 6.714 1.00 96.56 107 VAL A CA 1
ATOM 821 C C . VAL A 1 107 ? -8.176 4.085 6.386 1.00 96.56 107 VAL A C 1
ATOM 823 O O . VAL A 1 107 ? -9.029 3.855 7.230 1.00 96.56 107 VAL A O 1
ATOM 826 N N . HIS A 1 108 ? -8.165 3.450 5.210 1.00 95.00 108 HIS A N 1
ATOM 827 C CA . HIS A 1 108 ? -9.088 2.349 4.907 1.00 95.00 108 HIS A CA 1
ATOM 828 C C . HIS A 1 108 ? -8.775 1.053 5.664 1.00 95.00 108 HIS A C 1
ATOM 830 O O . HIS A 1 108 ? -9.668 0.227 5.849 1.00 95.00 108 HIS A O 1
ATOM 836 N N . ALA A 1 109 ? -7.517 0.848 6.053 1.00 93.62 109 ALA A N 1
ATOM 837 C CA . ALA A 1 109 ? -7.081 -0.341 6.776 1.00 93.62 109 ALA A CA 1
ATOM 838 C C . ALA A 1 109 ? -7.321 -0.255 8.292 1.00 93.62 109 ALA A C 1
ATOM 840 O O . ALA A 1 109 ? -7.346 -1.309 8.930 1.00 93.62 109 ALA A O 1
ATOM 841 N N . VAL A 1 110 ? -7.436 0.963 8.841 1.00 92.75 110 VAL A N 1
ATOM 842 C CA . VAL A 1 110 ? -7.725 1.272 10.255 1.00 92.75 110 VAL A CA 1
ATOM 843 C C . VAL A 1 110 ? -9.224 1.220 10.526 1.00 92.75 110 VAL A C 1
ATOM 845 O O . VAL A 1 110 ? -9.596 0.546 11.512 1.00 92.75 110 VAL A O 1
#

Foldseek 3Di:
DDPDPDDAPWDWDDDPQEIETERDCPPCVVVRVLLVVLLVVLCVVLVHDDPHGAYEYEYPALVRQCVVPVDDSVQQWAEDASYIYGYHCPVCVVVVNNSVSSSVRSNVND

Solvent-accessible surface area (backbone atoms only — not comparable to full-atom values): 6326 Å² total; per-residue (Å²): 136,84,83,68,97,68,97,64,73,71,41,80,47,81,58,95,58,38,34,42,36,29,66,58,58,86,67,58,57,64,46,52,70,52,50,51,56,35,40,56,52,20,24,64,73,70,76,42,79,72,92,65,65,37,34,40,37,42,27,90,31,52,66,58,31,24,72,74,71,71,49,59,81,86,56,62,57,49,57,59,70,53,32,39,40,30,33,47,60,63,65,31,51,78,68,71,41,40,66,63,51,51,33,54,39,36,46,72,48,89

Secondary structure (DSSP, 8-state):
----SSS---EEEE-SSEEEEES-HHHHTTHHHHHHHHHHHHHHHHT---SSPEEEEE-SSHHHHHHHH---TT--EEEETTEEEE--HHHHHHTT-HHHHHHHHHHHH-

Nearest PDB structures (foldseek):
  3gkb-assembly1_A  TM=3.872E-01  e=1.739E+00  Streptomyces avermitilis
  2ppy-assembly1_A  TM=3.671E-01  e=1.630E+00  Geobacillus kaustophilus HTA426
  5wyb-assembly1_B  TM=3.543E-01  e=2.561E+00  Pseudomonas aeruginosa PA14
  5wyd-assembly1_E-3  TM=3.498E-01  e=3.316E+00  Pseudomonas aeruginosa PAO1
  8dgf-assembly1_C  TM=2.014E-01  e=4.024E+00  Escherichia coli

Mean predicted aligned error: 4.45 Å

Radius of gyration: 13.19 Å; Cα contacts (8 Å, |Δi|>4): 172; chains: 1; bounding box: 26×35×32 Å